Protein AF-A0A2I0IH13-F1 (afdb_monomer_lite)

Secondary structure (DSSP, 8-state):
--PPPPGGGGTTS-HHHHHHHHHHHHHHHHHHTTT--HHHHHHHHHHHHHHH-GGGSS--------------S-TT-HHHHHHHHHHHHHHHHHHHHHS-SSTTSS-HHHHHHHHHHHHHTT--HHHHHHHHHHHHHHHHHHHHHHS-------

Radius of gyration: 18.25 Å; chains: 1; bounding box: 51×41×59 Å

Structure (mmCIF, N/CA/C/O backbone):
data_AF-A0A2I0IH13-F1
#
_entry.id   AF-A0A2I0IH13-F1
#
loop_
_atom_site.group_PDB
_atom_site.id
_atom_site.type_symbol
_atom_site.label_atom_id
_atom_site.label_alt_id
_atom_site.label_comp_id
_atom_site.label_asym_id
_atom_site.label_entity_id
_atom_site.label_seq_id
_atom_site.pdbx_PDB_ins_code
_atom_site.Cartn_x
_atom_site.Cartn_y
_atom_site.Cartn_z
_atom_site.occupancy
_atom_site.B_iso_or_equiv
_atom_site.auth_seq_id
_atom_site.auth_comp_id
_atom_site.auth_asym_id
_atom_site.auth_atom_id
_atom_site.pdbx_PDB_model_num
ATOM 1 N N . MET A 1 1 ? 6.028 11.909 7.711 1.00 29.98 1 MET A N 1
ATOM 2 C CA . MET A 1 1 ? 7.323 12.293 7.106 1.00 29.98 1 MET A CA 1
ATOM 3 C C . MET A 1 1 ? 7.526 11.398 5.896 1.00 29.98 1 MET A C 1
ATOM 5 O O . MET A 1 1 ? 8.048 10.301 6.032 1.00 29.98 1 MET A O 1
ATOM 9 N N . SER A 1 2 ? 7.005 11.813 4.745 1.00 34.59 2 SER A N 1
ATOM 10 C CA . SER A 1 2 ? 7.112 11.049 3.502 1.00 34.59 2 SER A CA 1
ATOM 11 C C . SER A 1 2 ? 8.563 11.121 3.032 1.00 34.59 2 SER A C 1
ATOM 13 O O . SER A 1 2 ? 9.073 12.214 2.781 1.00 34.59 2 SER A O 1
ATOM 15 N N . LYS A 1 3 ? 9.267 9.983 3.013 1.00 38.50 3 LYS A N 1
ATOM 16 C CA . LYS A 1 3 ? 10.619 9.916 2.447 1.00 38.50 3 LYS A CA 1
ATOM 17 C C . LYS A 1 3 ? 10.526 10.286 0.961 1.00 38.50 3 LYS A C 1
ATOM 19 O O . LYS A 1 3 ? 9.700 9.696 0.268 1.00 38.50 3 LYS A O 1
ATOM 24 N N .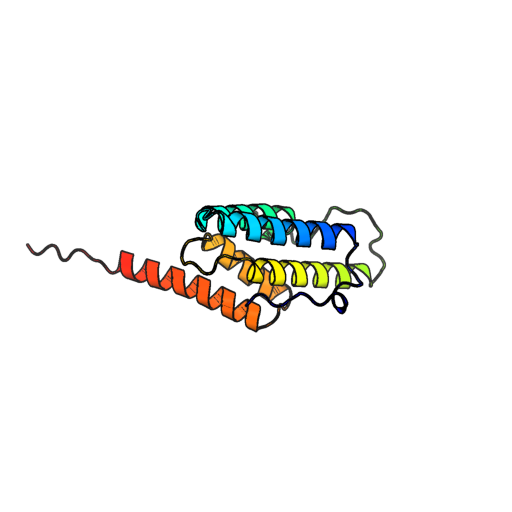 PRO A 1 4 ? 11.332 11.235 0.459 1.00 39.53 4 PRO A N 1
ATOM 25 C CA . PRO A 1 4 ? 11.442 11.431 -0.977 1.00 39.53 4 PRO A CA 1
ATOM 26 C C . PRO A 1 4 ? 12.072 10.171 -1.583 1.00 39.53 4 PRO A C 1
ATOM 28 O O . PRO A 1 4 ? 13.136 9.734 -1.138 1.00 39.53 4 PRO A O 1
ATOM 31 N N . PHE A 1 5 ? 11.395 9.568 -2.562 1.00 49.41 5 PHE A N 1
ATOM 32 C CA . PHE A 1 5 ? 11.944 8.458 -3.335 1.00 49.41 5 PHE A CA 1
ATOM 33 C C . PHE A 1 5 ? 13.165 8.962 -4.111 1.00 49.41 5 PHE A C 1
ATOM 35 O O . PHE A 1 5 ? 13.103 9.955 -4.836 1.00 49.41 5 PHE A O 1
ATOM 42 N N . THR A 1 6 ? 14.308 8.310 -3.905 1.00 43.06 6 THR A N 1
ATOM 43 C CA . THR A 1 6 ? 15.565 8.707 -4.543 1.00 43.06 6 THR A CA 1
ATOM 44 C C . THR A 1 6 ? 15.611 8.034 -5.911 1.00 43.06 6 THR A C 1
ATOM 46 O O . THR A 1 6 ? 15.644 6.809 -5.982 1.00 43.06 6 THR A O 1
ATOM 49 N N . GLY A 1 7 ? 15.629 8.812 -6.998 1.00 42.22 7 GLY A N 1
ATOM 50 C CA . GLY A 1 7 ? 15.538 8.321 -8.386 1.00 42.22 7 GLY A CA 1
ATOM 51 C C . GLY A 1 7 ? 16.629 7.338 -8.850 1.00 42.22 7 GLY A C 1
ATOM 52 O O . GLY A 1 7 ? 16.608 6.904 -9.995 1.00 42.22 7 GLY A O 1
ATOM 53 N N . ALA A 1 8 ? 17.570 6.962 -7.982 1.00 40.94 8 ALA A N 1
ATOM 54 C CA . ALA A 1 8 ? 18.600 5.965 -8.261 1.00 40.94 8 ALA A CA 1
ATOM 55 C C . ALA A 1 8 ? 18.102 4.509 -8.129 1.00 40.94 8 ALA A C 1
ATOM 57 O O . ALA A 1 8 ? 18.674 3.627 -8.763 1.00 40.94 8 ALA A O 1
ATOM 58 N N . GLU A 1 9 ? 17.028 4.243 -7.374 1.00 48.69 9 GLU A N 1
ATOM 59 C CA . GLU A 1 9 ? 16.456 2.887 -7.244 1.00 48.69 9 GLU A CA 1
ATOM 60 C C . GLU A 1 9 ? 15.498 2.515 -8.387 1.00 48.69 9 GLU A C 1
ATOM 62 O O . GLU A 1 9 ? 14.934 1.427 -8.381 1.00 48.69 9 GLU A O 1
ATOM 67 N N . LEU A 1 10 ? 15.331 3.388 -9.385 1.00 56.25 10 LEU A N 1
ATOM 68 C CA . LEU A 1 10 ? 14.300 3.288 -10.423 1.00 56.25 10 LEU A CA 1
ATOM 69 C C . LEU A 1 10 ? 14.833 3.022 -11.839 1.00 56.25 10 LEU A C 1
ATOM 71 O O . LEU A 1 10 ? 14.039 3.010 -12.772 1.00 56.25 10 LEU A O 1
ATOM 75 N N . CYS A 1 11 ? 16.137 2.784 -12.044 1.00 49.78 11 CYS A N 1
ATOM 76 C CA . CYS A 1 11 ? 16.718 2.728 -13.405 1.00 49.78 11 CYS A CA 1
ATOM 77 C C . CYS A 1 11 ? 16.181 1.599 -14.313 1.00 49.78 11 CYS A C 1
ATOM 79 O O . CYS A 1 11 ? 16.487 1.545 -15.499 1.00 49.78 11 CYS A O 1
ATOM 81 N N . TRP A 1 12 ? 15.397 0.694 -13.739 1.00 56.72 12 TRP A N 1
ATOM 82 C CA . TRP A 1 12 ? 14.820 -0.495 -14.348 1.00 56.72 12 TRP A CA 1
ATOM 83 C C . TRP A 1 12 ? 13.291 -0.371 -14.508 1.00 56.72 12 TRP A C 1
ATOM 85 O O . TRP A 1 12 ? 12.631 -1.298 -14.978 1.00 56.72 12 TRP A O 1
ATOM 95 N N . PHE A 1 13 ? 12.724 0.789 -14.161 1.00 58.09 13 PHE A N 1
ATOM 96 C CA . PHE A 1 13 ? 11.375 1.193 -14.537 1.00 58.09 13 PHE A CA 1
ATOM 97 C C . PHE A 1 13 ? 11.398 2.031 -15.815 1.00 58.09 13 PHE A C 1
ATOM 99 O O . PHE A 1 13 ? 12.264 2.879 -15.995 1.00 58.09 13 PHE A O 1
ATOM 106 N N . ASP A 1 14 ? 10.398 1.834 -16.673 1.00 68.56 14 ASP A N 1
ATOM 107 C CA . ASP A 1 14 ? 10.126 2.765 -17.766 1.00 68.56 14 ASP A CA 1
ATOM 108 C C . ASP A 1 14 ? 9.693 4.128 -17.200 1.00 68.56 14 ASP A C 1
ATOM 110 O O . ASP A 1 14 ? 8.877 4.179 -16.268 1.00 68.56 14 ASP A O 1
ATOM 114 N N . ASP A 1 15 ? 10.205 5.219 -17.776 1.00 70.31 15 ASP A N 1
ATOM 115 C CA . ASP A 1 15 ? 9.925 6.593 -17.335 1.00 70.31 15 ASP A CA 1
ATOM 116 C C . ASP A 1 15 ? 8.415 6.879 -17.247 1.00 70.31 15 ASP A C 1
ATOM 118 O O . ASP A 1 15 ? 7.973 7.618 -16.365 1.00 70.31 15 ASP A O 1
ATOM 122 N N . ALA A 1 16 ? 7.588 6.249 -18.095 1.00 70.38 16 ALA A N 1
ATOM 123 C CA . ALA A 1 16 ? 6.139 6.423 -18.050 1.00 70.38 16 ALA A CA 1
ATOM 124 C C . ALA A 1 16 ? 5.496 5.789 -16.804 1.00 70.38 16 ALA A C 1
ATOM 126 O O . ALA A 1 16 ? 4.520 6.326 -16.282 1.00 70.38 16 ALA A O 1
ATOM 127 N N . CYS A 1 17 ? 6.032 4.670 -16.301 1.00 66.88 17 CYS A N 1
ATOM 128 C CA . CYS A 1 17 ? 5.527 4.020 -15.085 1.00 66.88 17 CYS A CA 1
ATOM 129 C C . CYS A 1 17 ? 5.880 4.817 -13.825 1.00 66.88 17 CYS A C 1
ATOM 131 O O . CYS A 1 17 ? 5.064 4.900 -12.908 1.00 66.88 17 CYS A O 1
ATOM 133 N N . ILE A 1 18 ? 7.086 5.392 -13.786 1.00 71.31 18 ILE A N 1
ATOM 134 C CA . ILE A 1 18 ? 7.527 6.265 -12.691 1.00 71.31 18 ILE A CA 1
ATOM 135 C C . ILE A 1 18 ? 6.614 7.489 -12.639 1.00 71.31 18 ILE A C 1
ATOM 137 O O . ILE A 1 18 ? 6.019 7.790 -11.606 1.00 71.31 18 ILE A O 1
ATOM 141 N N . LEU A 1 19 ? 6.427 8.126 -13.796 1.00 77.81 19 LEU A N 1
ATOM 142 C CA . LEU A 1 19 ? 5.617 9.324 -13.932 1.00 77.81 19 LEU A CA 1
ATOM 143 C C . LEU A 1 19 ? 4.148 9.090 -13.533 1.00 77.81 19 LEU A C 1
ATOM 145 O O . LEU A 1 19 ? 3.585 9.913 -12.814 1.00 77.81 19 LEU A O 1
ATOM 149 N N . ASP A 1 20 ? 3.533 7.973 -13.948 1.00 81.19 20 ASP A N 1
ATOM 150 C CA . ASP A 1 20 ? 2.152 7.624 -13.561 1.00 81.19 20 ASP A CA 1
ATOM 151 C C . ASP A 1 20 ? 2.015 7.475 -12.037 1.00 81.19 20 ASP A C 1
ATOM 153 O O . ASP A 1 20 ? 1.070 7.991 -11.432 1.00 81.19 20 ASP A O 1
ATOM 157 N N . MET A 1 21 ? 3.003 6.845 -11.391 1.00 82.19 21 MET A N 1
ATOM 158 C CA . MET A 1 21 ? 3.010 6.691 -9.938 1.00 82.19 21 MET A CA 1
ATOM 159 C C . MET A 1 21 ? 3.199 8.029 -9.217 1.00 82.19 21 MET A C 1
ATOM 161 O O . MET A 1 21 ? 2.446 8.333 -8.292 1.00 82.19 21 MET A O 1
ATOM 165 N N . ASP A 1 22 ? 4.143 8.864 -9.651 1.00 83.19 22 ASP A N 1
ATOM 166 C CA . ASP A 1 22 ? 4.368 10.190 -9.066 1.00 83.19 22 ASP A CA 1
ATOM 167 C C . ASP A 1 22 ? 3.135 11.094 -9.195 1.00 83.19 22 ASP A C 1
ATOM 169 O O . ASP A 1 22 ? 2.760 11.781 -8.239 1.00 83.19 22 ASP A O 1
ATOM 173 N N . TYR A 1 23 ? 2.453 11.073 -10.347 1.00 87.06 23 TYR A N 1
ATOM 174 C CA . TYR A 1 23 ? 1.189 11.792 -10.522 1.00 87.06 23 TYR A CA 1
ATOM 175 C C . TYR A 1 23 ? 0.103 11.269 -9.586 1.00 87.06 23 TYR A C 1
ATOM 177 O O . TYR A 1 23 ? -0.644 12.069 -9.016 1.00 87.06 23 TYR A O 1
ATOM 185 N N . PHE A 1 24 ? 0.019 9.952 -9.395 1.00 86.81 24 PHE A N 1
ATOM 186 C CA . PHE A 1 24 ? -0.930 9.350 -8.467 1.00 86.81 24 PHE A CA 1
ATOM 187 C C . PHE A 1 24 ? -0.677 9.803 -7.020 1.00 86.81 24 PHE A C 1
ATOM 189 O O . PHE A 1 24 ? -1.600 10.268 -6.350 1.00 86.81 24 PHE A O 1
ATOM 196 N N . VAL A 1 25 ? 0.575 9.762 -6.558 1.00 87.06 25 VAL A N 1
ATOM 197 C CA . VAL A 1 25 ? 0.979 10.210 -5.212 1.00 87.06 25 VAL A CA 1
ATOM 198 C C . VAL A 1 25 ? 0.695 11.706 -5.010 1.00 87.06 25 VAL A C 1
ATOM 200 O O . VAL A 1 25 ? 0.156 12.111 -3.974 1.00 87.06 25 VAL A O 1
ATOM 203 N N . GLN A 1 26 ? 1.007 12.541 -6.007 1.00 86.69 26 GLN A N 1
ATOM 204 C CA . GLN A 1 26 ? 0.724 13.979 -5.960 1.00 86.69 26 GLN A CA 1
ATOM 205 C C . GLN A 1 26 ? -0.779 14.269 -5.946 1.00 86.69 26 GLN A C 1
ATOM 207 O O . GLN A 1 26 ? -1.243 15.126 -5.192 1.00 86.69 26 GLN A O 1
ATOM 212 N N . MET A 1 27 ? -1.555 13.538 -6.746 1.00 89.88 27 MET A N 1
ATOM 213 C CA . MET A 1 27 ? -3.010 13.636 -6.753 1.00 89.88 27 MET A CA 1
ATOM 214 C C . MET A 1 27 ? -3.588 13.275 -5.383 1.00 89.88 27 MET A C 1
ATOM 216 O O . MET A 1 27 ? -4.425 14.023 -4.879 1.00 89.88 27 MET A O 1
ATOM 220 N N . LEU A 1 28 ? -3.129 12.188 -4.755 1.00 87.62 28 LEU A N 1
ATOM 221 C CA . LEU A 1 28 ? -3.567 11.808 -3.409 1.00 87.62 28 LEU A CA 1
ATOM 222 C C . LEU A 1 28 ? -3.232 12.883 -2.377 1.00 87.62 28 LEU A C 1
ATOM 224 O O . LEU A 1 28 ? -4.122 13.296 -1.640 1.00 87.62 28 LEU A O 1
ATOM 228 N N . SER A 1 29 ? -2.007 13.414 -2.398 1.00 84.75 29 SER A N 1
ATOM 229 C CA . SER A 1 29 ? -1.597 14.530 -1.530 1.00 84.75 29 SER A CA 1
ATOM 230 C C . SER A 1 29 ? -2.511 15.754 -1.703 1.00 84.75 29 SER A C 1
ATOM 232 O O . SER A 1 29 ? -2.917 16.396 -0.735 1.00 84.75 29 SER A O 1
ATOM 234 N N . GLY A 1 30 ? -2.885 16.072 -2.947 1.00 86.56 30 GLY A N 1
ATOM 235 C CA . GLY A 1 30 ? -3.802 17.170 -3.252 1.00 86.56 30 GLY A CA 1
ATOM 236 C C . GLY A 1 30 ? -5.251 16.908 -2.821 1.00 86.56 30 GLY A C 1
ATOM 237 O O . GLY A 1 30 ? -5.974 17.848 -2.488 1.00 86.56 30 GLY A O 1
ATOM 238 N N . ILE A 1 31 ? -5.688 15.648 -2.832 1.00 87.31 31 ILE A N 1
ATOM 239 C CA . ILE A 1 31 ? -7.007 15.204 -2.361 1.00 87.31 31 ILE A CA 1
ATOM 240 C C . ILE A 1 31 ? -7.065 15.246 -0.827 1.00 87.31 31 ILE A C 1
ATOM 242 O O . ILE A 1 31 ? -8.038 15.749 -0.265 1.00 87.31 31 ILE A O 1
ATOM 246 N N . GLU A 1 32 ? -6.008 14.799 -0.155 1.00 83.25 32 GLU A N 1
ATOM 247 C CA . GLU A 1 32 ? -5.860 14.857 1.301 1.00 83.25 32 GLU A CA 1
ATOM 248 C C . GLU A 1 32 ? -5.851 16.309 1.801 1.00 83.25 32 GLU A C 1
ATOM 250 O O . GLU A 1 32 ? -6.600 16.656 2.713 1.00 83.25 32 GLU A O 1
ATOM 255 N N . ALA A 1 33 ? -5.124 17.205 1.121 1.00 85.12 33 ALA A N 1
ATOM 256 C CA . ALA A 1 33 ? -5.098 18.637 1.439 1.00 85.12 33 ALA A CA 1
ATOM 257 C C . ALA A 1 33 ? -6.475 19.324 1.327 1.00 85.12 33 ALA A C 1
ATOM 259 O O . ALA A 1 33 ? -6.699 20.377 1.924 1.00 85.12 33 ALA A O 1
ATOM 260 N N . LYS A 1 34 ? -7.413 18.736 0.573 1.00 86.81 34 LYS A N 1
ATOM 261 C CA . LYS A 1 34 ? -8.803 19.209 0.459 1.00 86.81 34 LYS A CA 1
ATOM 262 C C . LYS A 1 34 ? -9.720 18.663 1.560 1.00 86.81 34 LYS A C 1
ATOM 264 O O . LYS A 1 34 ? -10.904 18.992 1.561 1.00 86.81 34 LYS A O 1
ATOM 269 N N . GLY A 1 35 ? -9.203 17.847 2.479 1.00 81.62 35 GLY A N 1
ATOM 270 C CA . GLY A 1 35 ? -9.970 17.250 3.573 1.00 81.62 35 GLY A CA 1
ATOM 271 C C . GLY A 1 35 ? -10.892 16.118 3.120 1.00 81.62 35 GLY A C 1
ATOM 272 O O . GLY A 1 35 ? -11.958 15.915 3.702 1.00 81.62 35 GLY A O 1
ATOM 273 N N . VAL A 1 36 ? -10.532 15.404 2.050 1.00 87.44 36 VAL A N 1
ATOM 274 C CA . VAL A 1 36 ? -11.297 14.231 1.615 1.00 87.44 36 VAL A CA 1
ATOM 275 C C . VAL A 1 36 ? -11.168 13.115 2.647 1.00 87.44 36 VAL A C 1
ATOM 277 O O . VAL A 1 36 ? -10.100 12.892 3.206 1.00 87.44 36 VAL A O 1
ATOM 280 N N . ARG A 1 37 ? -12.280 12.410 2.894 1.00 85.50 37 ARG A N 1
ATOM 281 C CA . ARG A 1 37 ? -12.332 11.331 3.885 1.00 85.50 37 ARG A CA 1
ATOM 282 C C . ARG A 1 37 ? -11.280 10.257 3.584 1.00 85.50 37 ARG A C 1
ATOM 284 O O . ARG A 1 37 ? -11.205 9.801 2.436 1.00 85.50 37 ARG A O 1
ATOM 291 N N . PRO A 1 38 ? -10.558 9.780 4.601 1.00 83.69 38 PRO A N 1
ATOM 292 C CA . PRO A 1 38 ? -9.489 8.806 4.423 1.00 83.69 38 PRO A CA 1
ATOM 293 C C . PRO A 1 38 ? -9.987 7.452 3.921 1.00 83.69 38 PRO A C 1
ATOM 295 O O . PRO A 1 38 ? -9.290 6.795 3.157 1.00 83.69 38 PRO A O 1
ATOM 298 N N . ASP A 1 39 ? -11.232 7.079 4.224 1.00 84.06 39 ASP A N 1
ATOM 299 C CA . ASP A 1 39 ? -11.863 5.859 3.702 1.00 84.06 39 ASP A CA 1
ATOM 300 C C . ASP A 1 39 ? -11.976 5.876 2.169 1.00 84.06 39 ASP A C 1
ATOM 302 O O . ASP A 1 39 ? -11.833 4.856 1.488 1.00 84.06 39 ASP A O 1
ATOM 306 N N . LEU A 1 40 ? -12.228 7.062 1.599 1.00 86.62 40 LEU A N 1
ATOM 307 C CA . LEU A 1 40 ? -12.293 7.237 0.152 1.00 86.62 40 LEU A CA 1
ATOM 308 C C . LEU A 1 40 ? -10.889 7.200 -0.455 1.00 86.62 40 LEU A C 1
ATOM 310 O O . LEU A 1 40 ? -10.702 6.576 -1.495 1.00 86.62 40 LEU A O 1
ATOM 314 N N . ILE A 1 41 ? -9.908 7.812 0.213 1.00 88.06 41 ILE A N 1
ATOM 315 C CA . ILE 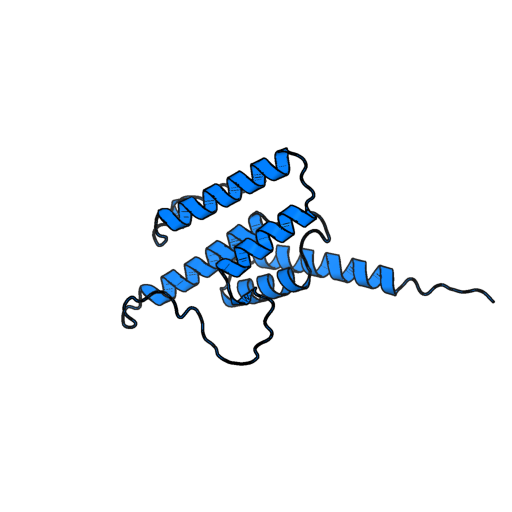A 1 41 ? -8.490 7.752 -0.172 1.00 88.06 41 ILE A CA 1
ATOM 316 C C . ILE A 1 41 ? -8.014 6.293 -0.194 1.00 88.06 41 ILE A C 1
ATOM 318 O O . ILE A 1 41 ? -7.489 5.835 -1.207 1.00 88.06 41 ILE A O 1
ATOM 322 N N . GLY A 1 42 ? -8.285 5.528 0.865 1.00 86.44 42 GLY A N 1
ATOM 323 C CA . GLY A 1 42 ? -7.959 4.106 0.942 1.00 86.44 42 GLY A CA 1
ATOM 324 C C . GLY A 1 42 ? -8.657 3.274 -0.135 1.00 86.44 42 GLY A C 1
ATOM 325 O O . GLY A 1 42 ? -8.031 2.404 -0.739 1.00 86.44 42 GLY A O 1
ATOM 326 N N . SER A 1 43 ? -9.916 3.587 -0.456 1.00 86.56 43 SER A N 1
ATOM 327 C CA . SER A 1 43 ? -10.646 2.940 -1.557 1.00 86.56 43 SER A CA 1
ATOM 328 C C . SER A 1 43 ? -10.033 3.239 -2.930 1.00 86.56 43 SER A C 1
ATOM 330 O O . SER A 1 43 ? -9.910 2.335 -3.757 1.00 86.56 43 SER A O 1
ATOM 332 N N . ILE A 1 44 ? -9.615 4.485 -3.176 1.00 88.94 44 ILE A N 1
ATOM 333 C CA . ILE A 1 44 ? -8.933 4.892 -4.414 1.00 88.94 44 ILE A CA 1
ATOM 334 C C . ILE A 1 44 ? -7.597 4.155 -4.547 1.00 88.94 44 ILE A C 1
ATOM 336 O O . ILE A 1 44 ? -7.310 3.601 -5.608 1.00 88.94 44 ILE A O 1
ATOM 340 N N . ILE A 1 45 ? -6.814 4.089 -3.465 1.00 88.56 45 ILE A N 1
ATOM 341 C CA . ILE A 1 45 ? -5.545 3.352 -3.424 1.00 88.56 45 ILE A CA 1
ATOM 342 C C . ILE A 1 45 ? -5.779 1.865 -3.693 1.00 88.56 45 ILE A C 1
ATOM 344 O O . ILE A 1 45 ? -5.092 1.291 -4.531 1.00 88.56 45 ILE A O 1
ATOM 348 N N . ALA A 1 46 ? -6.771 1.243 -3.052 1.00 86.44 46 ALA A N 1
ATOM 349 C CA . ALA A 1 46 ? -7.078 -0.171 -3.255 1.00 86.44 46 ALA A CA 1
ATOM 350 C C . ALA A 1 46 ? -7.517 -0.478 -4.697 1.00 86.44 46 ALA A C 1
ATOM 352 O O . ALA A 1 46 ? -7.118 -1.493 -5.278 1.00 86.44 46 ALA A O 1
ATOM 353 N N . HIS A 1 47 ? -8.309 0.414 -5.297 1.00 86.25 47 HIS A N 1
ATOM 354 C CA . HIS A 1 47 ? -8.732 0.289 -6.687 1.00 86.25 47 HIS A CA 1
ATOM 355 C C . HIS A 1 47 ? -7.551 0.430 -7.654 1.00 86.25 47 HIS A C 1
ATOM 357 O O . HIS A 1 47 ? -7.381 -0.398 -8.549 1.00 86.25 47 HIS A O 1
ATOM 363 N N . TYR A 1 48 ? -6.696 1.434 -7.438 1.00 86.12 48 TYR A N 1
ATOM 364 C CA . TYR A 1 48 ? -5.478 1.628 -8.218 1.00 86.12 48 TYR A CA 1
ATOM 365 C C . TYR A 1 48 ? -4.534 0.427 -8.081 1.00 86.12 48 TYR A C 1
ATOM 367 O O . TYR A 1 48 ? -4.084 -0.127 -9.080 1.00 86.12 48 TYR A O 1
ATOM 375 N N . ALA A 1 49 ? -4.321 -0.057 -6.858 1.00 85.25 49 ALA A N 1
ATOM 376 C CA . ALA A 1 49 ? -3.494 -1.221 -6.575 1.00 85.25 49 ALA A CA 1
ATOM 377 C C . ALA A 1 49 ? -3.989 -2.485 -7.290 1.00 85.25 49 ALA A C 1
ATOM 379 O O . ALA A 1 49 ? -3.177 -3.232 -7.821 1.00 85.25 49 ALA A O 1
ATOM 380 N N . SER A 1 50 ? -5.305 -2.696 -7.381 1.00 81.38 50 SER A N 1
ATOM 381 C CA . SER A 1 50 ? -5.890 -3.857 -8.073 1.00 81.38 50 SER A CA 1
ATOM 382 C C . SER A 1 50 ? -5.633 -3.855 -9.587 1.00 81.38 50 SER A C 1
ATOM 384 O O . SER A 1 50 ? -5.595 -4.916 -10.204 1.00 81.38 50 SER A O 1
ATOM 386 N N . LYS A 1 51 ? -5.440 -2.675 -10.197 1.00 80.31 51 LYS A N 1
ATOM 387 C CA . LYS A 1 51 ? -5.089 -2.541 -11.622 1.00 80.31 51 LYS A CA 1
ATOM 388 C C . LYS A 1 51 ? -3.653 -2.997 -11.906 1.00 80.31 51 LYS A C 1
ATOM 390 O O . LYS A 1 51 ? -3.374 -3.497 -12.991 1.00 80.31 51 LYS A O 1
ATOM 395 N N . TRP A 1 52 ? -2.762 -2.816 -10.936 1.00 75.81 52 TRP A N 1
ATOM 396 C CA . TRP A 1 52 ? -1.332 -3.117 -11.048 1.00 75.81 52 TRP A CA 1
ATOM 397 C C . TRP A 1 52 ? -0.955 -4.480 -10.461 1.00 75.81 52 TRP A C 1
ATOM 399 O O . TRP A 1 52 ? -0.028 -5.130 -10.937 1.00 75.81 52 TRP A O 1
ATOM 409 N N . LEU A 1 53 ? -1.689 -4.921 -9.442 1.00 77.81 53 LEU A N 1
ATOM 410 C CA . LEU A 1 53 ? -1.511 -6.177 -8.732 1.00 77.81 53 LEU A CA 1
ATOM 411 C C . LEU A 1 53 ? -2.846 -6.936 -8.753 1.00 77.81 53 LEU A C 1
ATOM 413 O O . LEU A 1 53 ? -3.665 -6.755 -7.848 1.00 77.81 53 LEU A O 1
ATOM 417 N N . PRO A 1 54 ? -3.089 -7.792 -9.762 1.00 71.62 54 PRO A N 1
ATOM 418 C CA . PRO A 1 54 ? -4.320 -8.581 -9.828 1.00 71.62 54 PRO A CA 1
ATOM 419 C C . PRO A 1 54 ? -4.489 -9.515 -8.617 1.00 71.62 54 PRO A C 1
ATOM 421 O O . PRO A 1 54 ? -5.623 -9.794 -8.230 1.00 71.62 54 PRO A O 1
ATOM 424 N N . ASP A 1 55 ? -3.388 -9.880 -7.947 1.00 70.38 55 ASP A N 1
ATOM 425 C CA . ASP A 1 55 ? -3.353 -10.603 -6.661 1.00 70.38 55 ASP A CA 1
ATOM 426 C C . ASP A 1 55 ? -4.105 -9.869 -5.525 1.00 70.38 55 ASP A C 1
ATOM 428 O O . ASP A 1 55 ? -4.472 -10.465 -4.511 1.00 70.38 55 ASP A O 1
ATOM 432 N N . LEU A 1 56 ? -4.340 -8.559 -5.681 1.00 67.50 56 LEU A N 1
ATOM 433 C CA . LEU A 1 56 ? -5.108 -7.717 -4.760 1.00 67.50 56 LEU A CA 1
ATOM 434 C C . LEU A 1 56 ? -6.565 -7.515 -5.203 1.00 67.50 56 LEU A C 1
ATOM 436 O O . LEU A 1 56 ? -7.340 -6.873 -4.484 1.00 67.50 56 LEU A O 1
ATOM 440 N N . SER A 1 57 ? -6.992 -8.089 -6.331 1.00 64.94 57 SER A N 1
ATOM 441 C CA . SER A 1 57 ? -8.407 -8.155 -6.715 1.00 64.94 57 SER A CA 1
ATOM 442 C C . SER A 1 57 ? -9.088 -9.302 -5.955 1.00 64.94 57 SER A C 1
ATOM 444 O O . SER A 1 57 ? -8.476 -10.331 -5.698 1.00 64.94 57 SER A O 1
ATOM 446 N N . GLY A 1 58 ? -10.294 -9.076 -5.428 1.00 55.41 58 GLY A N 1
ATOM 447 C CA . GLY A 1 58 ? -10.976 -9.968 -4.466 1.00 55.41 58 GLY A CA 1
ATOM 448 C C . GLY A 1 58 ? -11.457 -11.307 -5.019 1.00 55.41 58 GLY A C 1
ATOM 449 O O . GLY A 1 58 ? -12.376 -11.877 -4.443 1.00 55.41 58 GLY A O 1
ATOM 450 N N . ASP A 1 59 ? -10.904 -11.768 -6.135 1.00 54.25 59 ASP A N 1
ATOM 451 C CA . ASP A 1 59 ? -11.322 -13.005 -6.773 1.00 54.25 59 ASP A CA 1
ATOM 452 C C . ASP A 1 59 ? -10.551 -14.179 -6.152 1.00 54.25 59 ASP A C 1
ATOM 454 O O . ASP A 1 59 ? -9.391 -14.427 -6.477 1.00 54.25 59 ASP A O 1
ATOM 458 N N . ASP A 1 60 ? -11.194 -14.891 -5.223 1.00 49.47 60 ASP A N 1
ATOM 459 C CA . ASP A 1 60 ? -10.730 -16.152 -4.614 1.00 49.47 60 ASP A CA 1
ATOM 460 C C . ASP A 1 60 ? -10.753 -17.322 -5.627 1.00 49.47 60 ASP A C 1
ATOM 462 O O . ASP A 1 60 ? -11.144 -18.455 -5.327 1.00 49.47 60 ASP A O 1
ATOM 466 N N . SER A 1 61 ? -10.319 -17.072 -6.862 1.00 42.56 61 SER A N 1
ATOM 467 C CA . SER A 1 61 ? -10.078 -18.115 -7.849 1.00 42.56 61 SER A CA 1
ATOM 468 C C . SER A 1 61 ? -8.829 -18.891 -7.438 1.00 42.56 61 SER A C 1
ATOM 470 O O . SER A 1 61 ? -7.698 -18.582 -7.805 1.00 42.56 61 SER A O 1
ATOM 472 N N . VAL A 1 62 ? -9.060 -19.933 -6.640 1.00 49.31 62 VAL A N 1
ATOM 473 C CA . VAL A 1 62 ? -8.140 -21.024 -6.306 1.00 49.31 62 VAL A CA 1
ATOM 474 C C . VAL A 1 62 ? -7.736 -21.819 -7.554 1.00 49.31 62 VAL A C 1
ATOM 476 O O . VAL A 1 62 ? -8.042 -22.997 -7.680 1.00 49.31 62 VAL A O 1
ATOM 479 N N . ALA A 1 63 ? -7.049 -21.195 -8.505 1.00 41.25 63 ALA A N 1
ATOM 480 C CA . ALA A 1 63 ? -6.310 -21.886 -9.550 1.00 41.25 63 ALA A CA 1
ATOM 481 C C . ALA A 1 63 ? -5.390 -20.917 -10.291 1.00 41.25 63 ALA A C 1
ATOM 483 O O . ALA A 1 63 ? -5.803 -19.852 -10.732 1.00 41.25 63 ALA A O 1
ATOM 484 N N . SER A 1 64 ? -4.182 -21.414 -10.547 1.00 37.19 64 SER A N 1
ATOM 485 C CA . SER A 1 64 ? -3.177 -20.878 -11.459 1.00 37.19 64 SER A CA 1
ATOM 486 C C . SER A 1 64 ? -2.255 -19.817 -10.861 1.00 37.19 64 SER A C 1
ATOM 488 O O . SER A 1 64 ? -2.621 -18.665 -10.651 1.00 37.19 64 SER A O 1
ATOM 490 N N . GLY A 1 65 ? -0.994 -20.215 -10.665 1.00 45.25 65 GLY A N 1
ATOM 491 C CA . GLY A 1 65 ? 0.153 -19.314 -10.586 1.00 45.25 65 GLY A CA 1
ATOM 492 C C . GLY A 1 65 ? 0.364 -18.594 -11.916 1.00 45.25 65 GLY A C 1
ATOM 493 O O . GLY A 1 65 ? 1.383 -18.765 -12.575 1.00 45.25 65 GLY A O 1
ATOM 494 N N . GLN A 1 66 ? -0.621 -17.800 -12.319 1.00 43.22 66 GLN A N 1
ATOM 495 C CA . GLN A 1 66 ? -0.599 -16.990 -13.518 1.00 43.22 66 GLN A CA 1
ATOM 496 C C . GLN A 1 66 ? -0.265 -15.566 -13.098 1.00 43.22 66 GLN A C 1
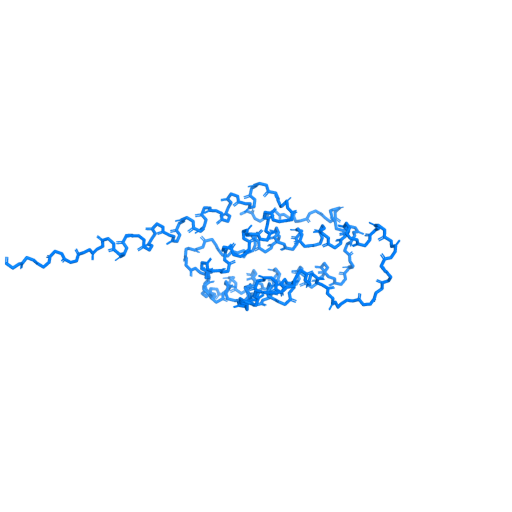ATOM 498 O O . GLN A 1 66 ? -1.060 -14.636 -13.205 1.00 43.22 66 GLN A O 1
ATOM 503 N N . GLY A 1 67 ? 0.959 -15.421 -12.588 1.00 46.38 67 GLY A N 1
ATOM 504 C CA . GLY A 1 67 ? 1.612 -14.129 -12.579 1.00 46.38 67 GLY A CA 1
ATOM 505 C C . GLY A 1 67 ? 1.628 -13.603 -14.011 1.00 46.38 67 GLY A C 1
ATOM 506 O O . GLY A 1 67 ? 2.186 -14.229 -14.904 1.00 46.38 67 GLY A O 1
ATOM 507 N N . LEU A 1 68 ? 0.982 -12.458 -14.214 1.00 51.22 68 LEU A N 1
ATOM 508 C CA . LEU A 1 68 ? 1.395 -11.464 -15.201 1.00 51.22 68 LEU A CA 1
ATOM 509 C C . LEU A 1 68 ? 1.492 -11.959 -16.659 1.00 51.22 68 LEU A C 1
ATOM 511 O O . LEU A 1 68 ? 2.382 -11.555 -17.400 1.00 51.22 68 LEU A O 1
ATOM 515 N N . ALA A 1 69 ? 0.547 -12.767 -17.137 1.00 49.12 69 ALA A N 1
ATOM 516 C CA . ALA A 1 69 ? 0.367 -12.919 -18.579 1.00 49.12 69 ALA A CA 1
ATOM 517 C C . ALA A 1 69 ? -0.354 -11.679 -19.130 1.00 49.12 69 ALA A C 1
ATOM 519 O O . ALA A 1 69 ? -1.574 -11.725 -19.292 1.00 49.12 69 ALA A O 1
ATOM 520 N N . ARG A 1 70 ? 0.382 -10.576 -19.372 1.00 44.44 70 ARG A N 1
ATOM 521 C CA . ARG A 1 70 ? 0.051 -9.522 -20.363 1.00 44.44 70 ARG A CA 1
ATOM 522 C C . ARG A 1 70 ? 1.080 -8.385 -20.463 1.00 44.44 70 ARG A C 1
ATOM 524 O O . ARG A 1 70 ? 0.766 -7.216 -20.281 1.00 44.44 70 ARG A O 1
ATOM 531 N N . SER A 1 71 ? 2.278 -8.730 -20.906 1.00 38.88 71 SER A N 1
ATOM 532 C CA . SER A 1 71 ? 2.976 -7.951 -21.931 1.00 38.88 71 SER A CA 1
ATOM 533 C C . SER A 1 71 ? 3.824 -8.934 -22.721 1.00 38.88 71 SER A C 1
ATOM 535 O O . SER A 1 71 ? 4.689 -9.606 -22.172 1.00 38.88 71 SER A O 1
ATOM 537 N N . SER A 1 72 ? 3.480 -9.099 -23.989 1.00 49.16 72 SER A N 1
ATOM 538 C CA . SER A 1 72 ? 4.341 -9.703 -24.996 1.00 49.16 72 SER A CA 1
ATOM 539 C C . SER A 1 72 ? 5.687 -8.987 -24.991 1.00 49.16 72 SER A C 1
ATOM 541 O O . SER A 1 72 ? 5.681 -7.814 -25.330 1.00 49.16 72 SER A O 1
ATOM 543 N N . ASP A 1 73 ? 6.746 -9.672 -24.553 1.00 42.88 73 ASP A N 1
ATOM 544 C CA . ASP A 1 73 ? 8.145 -9.586 -25.002 1.00 42.88 73 ASP A CA 1
ATOM 545 C C . ASP A 1 73 ? 8.922 -10.754 -24.337 1.00 42.88 73 ASP A C 1
ATOM 547 O O . ASP A 1 73 ? 8.577 -11.198 -23.242 1.00 42.88 73 ASP A O 1
ATOM 551 N N . ASP A 1 74 ? 9.882 -11.323 -25.063 1.00 41.25 74 ASP A N 1
ATOM 552 C CA . ASP A 1 74 ? 10.512 -12.652 -24.952 1.00 41.25 74 ASP A CA 1
ATOM 553 C C . ASP A 1 74 ? 10.718 -13.326 -23.561 1.00 41.25 74 ASP A C 1
ATOM 555 O O . ASP A 1 74 ? 11.242 -12.716 -22.627 1.00 41.25 74 ASP A O 1
ATOM 559 N N . PRO A 1 75 ? 10.437 -14.647 -23.433 1.00 48.59 75 PRO A N 1
ATOM 560 C CA . PRO A 1 75 ? 10.627 -15.424 -22.198 1.00 48.59 75 PRO A CA 1
ATOM 561 C C . PRO A 1 75 ? 12.074 -15.888 -21.904 1.00 48.59 75 PRO A C 1
ATOM 563 O O . PRO A 1 75 ? 12.279 -16.574 -20.905 1.00 48.59 75 PRO A O 1
ATOM 566 N N . ASP A 1 76 ? 13.074 -15.529 -22.717 1.00 42.03 76 ASP A N 1
ATOM 567 C CA . ASP A 1 76 ? 14.443 -16.084 -22.629 1.00 42.03 76 ASP A CA 1
ATOM 568 C C . ASP A 1 76 ? 15.516 -15.132 -22.045 1.00 42.03 76 ASP A C 1
ATOM 570 O O . ASP A 1 76 ? 16.698 -15.481 -22.030 1.00 42.03 76 ASP A O 1
ATOM 574 N N . SER A 1 77 ? 15.151 -13.953 -21.512 1.00 47.09 77 SER A N 1
ATOM 575 C CA . SER A 1 77 ? 16.121 -13.058 -20.848 1.00 47.09 77 SER A CA 1
ATOM 576 C C . SER A 1 77 ? 15.973 -13.039 -19.313 1.00 47.09 77 SER A C 1
ATOM 578 O O . SER A 1 77 ? 14.920 -12.640 -18.802 1.00 47.09 77 SER A O 1
ATOM 580 N N . PRO A 1 78 ? 17.025 -13.380 -18.536 1.00 51.47 78 PRO A N 1
ATOM 581 C CA . PRO A 1 78 ? 17.032 -13.272 -17.070 1.00 51.47 78 PRO A CA 1
ATOM 582 C C . PRO A 1 78 ? 16.913 -11.825 -16.549 1.00 51.47 78 PRO A C 1
ATOM 584 O O . PRO A 1 78 ? 16.703 -11.614 -15.352 1.00 51.47 78 PRO A O 1
ATOM 587 N N . GLU A 1 79 ? 16.989 -10.826 -17.433 1.00 53.59 79 GLU A N 1
ATOM 588 C CA . GLU A 1 79 ? 16.735 -9.417 -17.110 1.00 53.59 79 GLU A CA 1
ATOM 589 C C . GLU A 1 79 ? 15.240 -9.139 -16.854 1.00 53.59 79 GLU A C 1
ATOM 591 O O . GLU A 1 79 ? 14.903 -8.230 -16.097 1.00 53.59 79 GLU A O 1
ATOM 596 N N . SER A 1 80 ? 14.329 -9.962 -17.391 1.00 64.62 80 SER A N 1
ATOM 597 C CA . SER A 1 80 ? 12.882 -9.708 -17.336 1.00 64.62 80 SER A CA 1
ATOM 598 C C . SER A 1 80 ? 12.233 -10.108 -16.001 1.00 64.62 80 SER A C 1
ATOM 600 O O . SER A 1 80 ? 11.435 -9.353 -15.448 1.00 64.62 80 SER A O 1
ATOM 602 N N . LEU A 1 81 ? 12.598 -11.256 -15.417 1.00 66.75 81 LEU A N 1
ATOM 603 C CA . LEU A 1 81 ? 11.971 -11.737 -14.172 1.00 66.75 81 LEU A CA 1
ATOM 604 C C . LEU A 1 81 ? 12.391 -10.915 -12.949 1.00 66.75 81 LEU A C 1
ATOM 606 O O . LEU A 1 81 ? 11.555 -10.564 -12.116 1.00 66.75 81 LEU A O 1
ATOM 610 N N . THR A 1 82 ? 13.678 -10.572 -12.864 1.00 71.00 82 THR A N 1
ATOM 611 C CA . THR A 1 82 ? 14.217 -9.755 -11.770 1.00 71.00 82 THR A CA 1
ATOM 612 C C . THR A 1 82 ? 13.641 -8.340 -11.819 1.00 71.00 82 THR A C 1
ATOM 614 O O . THR A 1 82 ? 13.202 -7.829 -10.793 1.00 71.00 82 THR A O 1
ATOM 617 N N . ALA A 1 83 ? 13.557 -7.725 -13.005 1.00 72.69 83 ALA A N 1
ATOM 618 C CA . ALA A 1 83 ? 12.957 -6.401 -13.160 1.00 72.69 83 ALA A CA 1
ATOM 619 C C . ALA A 1 83 ? 11.458 -6.399 -12.811 1.00 72.69 83 ALA A C 1
ATOM 621 O O . ALA A 1 83 ? 10.982 -5.501 -12.119 1.00 72.69 83 ALA A O 1
ATOM 622 N N . GLN A 1 84 ? 10.709 -7.431 -13.215 1.00 73.06 84 GLN A N 1
ATOM 623 C CA . GLN A 1 84 ? 9.296 -7.578 -12.848 1.00 73.06 84 GLN A CA 1
ATOM 624 C C . GLN A 1 84 ? 9.096 -7.753 -11.338 1.00 73.06 84 GLN A C 1
ATOM 626 O O . GLN A 1 84 ? 8.220 -7.113 -10.750 1.00 73.06 84 GLN A O 1
ATOM 631 N N . TRP A 1 85 ? 9.913 -8.593 -10.700 1.00 80.38 85 TRP A N 1
ATOM 632 C CA . TRP A 1 85 ? 9.893 -8.802 -9.252 1.00 80.38 85 TRP A CA 1
ATOM 633 C C . TRP A 1 85 ? 10.147 -7.509 -8.494 1.00 80.38 85 TRP A C 1
ATOM 635 O O . TRP A 1 85 ? 9.355 -7.105 -7.641 1.00 80.38 85 TRP A O 1
ATOM 645 N N . MET A 1 86 ? 11.248 -6.847 -8.839 1.00 79.62 86 MET A N 1
ATOM 646 C CA . MET A 1 86 ? 11.643 -5.618 -8.186 1.00 79.62 86 MET A CA 1
ATOM 647 C C . MET A 1 86 ? 10.520 -4.579 -8.399 1.00 79.62 86 MET A C 1
ATOM 649 O O . MET A 1 86 ? 10.179 -3.842 -7.475 1.00 79.62 86 MET A O 1
ATOM 653 N N . LYS A 1 87 ? 9.837 -4.582 -9.560 1.00 78.81 87 LYS A N 1
ATOM 654 C CA . LYS A 1 87 ? 8.802 -3.588 -9.906 1.00 78.81 87 LYS A CA 1
ATOM 655 C C . LYS A 1 87 ? 7.594 -3.760 -9.012 1.00 78.81 87 LYS A C 1
ATOM 657 O O . LYS A 1 87 ? 7.041 -2.790 -8.496 1.00 78.81 87 LYS A O 1
ATOM 662 N N . LYS A 1 88 ? 7.232 -5.022 -8.796 1.00 81.44 88 LYS A N 1
ATOM 663 C CA . LYS A 1 88 ? 6.205 -5.431 -7.850 1.00 81.44 88 LYS A CA 1
ATOM 664 C C . LYS A 1 88 ? 6.565 -4.995 -6.429 1.00 81.44 88 LYS A C 1
ATOM 666 O O . LYS A 1 88 ? 5.720 -4.408 -5.760 1.00 81.44 88 LYS A O 1
ATOM 671 N N . ARG A 1 89 ? 7.811 -5.223 -5.998 1.00 84.44 89 ARG A N 1
ATOM 672 C CA . ARG A 1 89 ? 8.312 -4.806 -4.680 1.00 84.44 89 ARG A CA 1
ATOM 673 C C . ARG A 1 89 ? 8.200 -3.300 -4.473 1.00 84.44 89 ARG A C 1
ATOM 675 O O . ARG A 1 89 ? 7.561 -2.875 -3.519 1.00 84.44 89 ARG A O 1
ATOM 682 N N . PHE A 1 90 ? 8.748 -2.509 -5.388 1.00 83.06 90 PHE A N 1
ATOM 683 C CA . PHE A 1 90 ? 8.681 -1.051 -5.318 1.00 83.06 90 PHE A CA 1
ATOM 684 C C . PHE A 1 90 ? 7.232 -0.562 -5.267 1.00 83.06 90 PHE A C 1
ATOM 686 O O . PHE A 1 90 ? 6.884 0.245 -4.415 1.00 83.06 90 PHE A O 1
ATOM 693 N N . PHE A 1 91 ? 6.354 -1.100 -6.119 1.00 84.19 91 PHE A N 1
ATOM 694 C CA . PHE A 1 91 ? 4.950 -0.700 -6.127 1.00 84.19 91 PHE A CA 1
ATOM 695 C C . PHE A 1 91 ? 4.255 -0.998 -4.791 1.00 84.19 91 PHE A C 1
ATOM 697 O O . PHE A 1 91 ? 3.510 -0.161 -4.287 1.00 84.19 91 PHE A O 1
ATOM 704 N N . VAL A 1 92 ? 4.530 -2.157 -4.184 1.00 87.38 92 VAL A N 1
ATOM 705 C CA . VAL A 1 92 ? 4.035 -2.499 -2.843 1.00 87.38 92 VAL A CA 1
ATOM 706 C C . VAL A 1 92 ? 4.562 -1.518 -1.794 1.00 87.38 92 VAL A C 1
ATOM 708 O O . VAL A 1 92 ? 3.773 -0.996 -1.010 1.00 87.38 92 VAL A O 1
ATOM 711 N N . GLU A 1 93 ? 5.860 -1.220 -1.799 1.00 86.81 93 GLU A N 1
ATOM 712 C CA . GLU A 1 93 ? 6.473 -0.285 -0.849 1.00 86.81 93 GLU A CA 1
ATOM 713 C C . GLU A 1 93 ? 5.898 1.134 -0.993 1.00 86.81 93 GLU A C 1
ATOM 715 O O . GLU A 1 93 ? 5.541 1.767 0.004 1.00 86.81 93 GLU A O 1
ATOM 720 N N . THR A 1 94 ? 5.718 1.620 -2.226 1.00 86.19 94 THR A N 1
ATOM 721 C CA . THR A 1 94 ? 5.090 2.921 -2.478 1.00 86.19 94 THR A CA 1
ATOM 722 C C . THR A 1 94 ? 3.629 2.933 -2.042 1.00 86.19 94 THR A C 1
ATOM 724 O O . THR A 1 94 ? 3.215 3.898 -1.405 1.00 86.19 94 THR A O 1
ATOM 727 N N . LEU A 1 95 ? 2.854 1.878 -2.340 1.00 87.19 95 LEU A N 1
ATOM 728 C CA . LEU A 1 95 ? 1.467 1.756 -1.884 1.00 87.19 95 LEU A CA 1
ATOM 729 C C . LEU A 1 95 ? 1.389 1.894 -0.367 1.00 87.19 95 LEU A C 1
ATOM 731 O O . LEU A 1 95 ? 0.593 2.691 0.114 1.00 87.19 95 LEU A O 1
ATOM 735 N N . VAL A 1 96 ? 2.232 1.177 0.381 1.00 86.50 96 VAL A N 1
ATOM 736 C CA . VAL A 1 96 ? 2.259 1.269 1.848 1.00 86.50 96 VAL A CA 1
ATOM 737 C C . VAL A 1 96 ? 2.583 2.683 2.316 1.0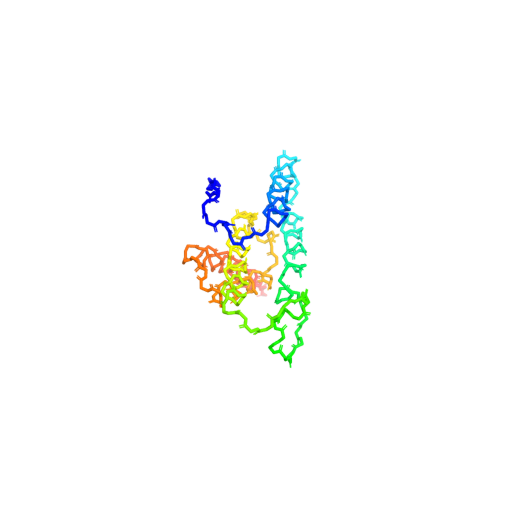0 86.50 96 VAL A C 1
ATOM 739 O O . VAL A 1 96 ? 1.896 3.195 3.197 1.00 86.50 96 VAL A O 1
ATOM 742 N N . GLY A 1 97 ? 3.537 3.352 1.665 1.00 85.19 97 GLY A N 1
ATOM 743 C CA . GLY A 1 97 ? 3.914 4.729 1.986 1.00 85.19 97 GLY A CA 1
ATOM 744 C C . GLY A 1 97 ? 2.819 5.779 1.752 1.00 85.19 97 GLY A C 1
ATOM 745 O O . GLY A 1 97 ? 2.858 6.834 2.384 1.00 85.19 97 GLY A O 1
ATOM 746 N N . ILE A 1 98 ? 1.844 5.510 0.877 1.00 86.62 98 ILE A N 1
ATOM 747 C CA . ILE A 1 98 ? 0.702 6.407 0.618 1.00 86.62 98 ILE A CA 1
ATOM 748 C C . ILE A 1 98 ? -0.588 5.984 1.322 1.00 86.62 98 ILE A C 1
ATOM 750 O O . ILE A 1 98 ? -1.585 6.702 1.231 1.00 86.62 98 ILE A O 1
ATOM 754 N N . LEU A 1 99 ? -0.619 4.827 1.995 1.00 85.31 99 LEU A N 1
ATOM 755 C CA . LEU A 1 99 ? -1.823 4.399 2.699 1.00 85.31 99 LEU A CA 1
ATOM 756 C C . LEU A 1 99 ? -2.137 5.372 3.845 1.00 85.31 99 LEU A C 1
ATOM 758 O O . LEU A 1 99 ? -1.252 5.653 4.663 1.00 85.31 99 LEU A O 1
ATOM 762 N N . PRO A 1 100 ? -3.404 5.803 3.991 1.00 82.44 100 PRO A N 1
ATOM 763 C CA . PRO A 1 100 ? -3.802 6.715 5.056 1.00 82.44 100 PRO A CA 1
ATOM 764 C C . PRO A 1 100 ? -3.481 6.102 6.430 1.00 82.44 100 PRO A C 1
ATOM 766 O O . PRO A 1 100 ? -3.698 4.901 6.613 1.00 82.44 100 PRO A O 1
ATOM 769 N N . PRO A 1 101 ? -2.950 6.875 7.393 1.00 76.19 101 PRO A N 1
ATOM 770 C CA . PRO A 1 101 ? -2.559 6.362 8.711 1.00 76.19 101 PRO A CA 1
ATOM 771 C C . PRO A 1 101 ? -3.758 6.060 9.627 1.00 76.19 101 PRO A C 1
ATOM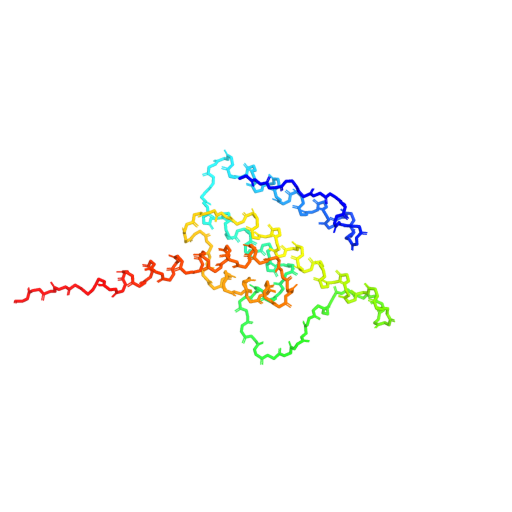 773 O O . PRO A 1 101 ? -3.590 5.463 10.690 1.00 76.19 101 PRO A O 1
ATOM 776 N N . GLU A 1 102 ? -4.962 6.486 9.246 1.00 78.75 102 GLU A N 1
ATOM 777 C CA . GLU A 1 102 ? -6.184 6.290 10.020 1.00 78.75 102 GLU A CA 1
ATOM 778 C C . GLU A 1 102 ? -6.647 4.826 10.025 1.00 78.75 102 GLU A C 1
ATOM 780 O O . GLU A 1 102 ? -6.558 4.093 9.035 1.00 78.75 102 GLU A O 1
ATOM 785 N N . LYS A 1 103 ? -7.143 4.390 11.189 1.00 71.44 103 LYS A N 1
ATOM 786 C CA . LYS A 1 103 ? -7.730 3.058 11.361 1.00 71.44 103 LYS A CA 1
ATOM 787 C C . LYS A 1 103 ? -9.018 2.956 10.541 1.00 71.44 103 LYS A C 1
ATOM 789 O O . LYS A 1 103 ? -9.745 3.933 10.413 1.00 71.44 103 LYS A O 1
ATOM 794 N N . ASP A 1 104 ? -9.289 1.767 10.008 1.00 75.38 104 ASP A N 1
ATOM 795 C CA . ASP A 1 104 ? -10.479 1.428 9.207 1.00 75.38 104 ASP A CA 1
ATOM 796 C C . ASP A 1 104 ? -10.626 2.152 7.853 1.00 75.38 104 ASP A C 1
ATOM 798 O O . ASP A 1 104 ? -11.538 1.841 7.090 1.00 75.38 104 ASP A O 1
ATOM 802 N N . SER A 1 105 ? -9.691 3.030 7.478 1.00 82.38 105 SER A N 1
ATOM 803 C CA . SER A 1 105 ? -9.726 3.725 6.181 1.00 82.38 105 SER A CA 1
ATOM 804 C C . SER A 1 105 ? -9.420 2.838 4.979 1.00 82.38 105 SER A C 1
ATOM 806 O O . SER A 1 105 ? -9.690 3.199 3.834 1.00 82.38 105 SER A O 1
ATOM 808 N N . VAL A 1 106 ? -8.851 1.661 5.224 1.00 84.88 106 VAL A N 1
ATOM 809 C CA . VAL A 1 106 ? -8.524 0.673 4.199 1.00 84.88 106 VAL A CA 1
ATOM 810 C C . VAL A 1 106 ? -9.118 -0.667 4.632 1.00 84.88 106 VAL A C 1
ATOM 812 O O . VAL A 1 106 ? -8.910 -1.061 5.782 1.00 84.88 106 VAL A O 1
ATOM 815 N N . PRO A 1 107 ? -9.819 -1.400 3.748 1.00 82.94 107 PRO A N 1
ATOM 816 C CA . PRO A 1 107 ? -10.391 -2.697 4.091 1.00 82.94 107 PRO A CA 1
ATOM 817 C C . PRO A 1 107 ? -9.332 -3.686 4.603 1.00 82.94 107 PRO A C 1
ATOM 819 O O . PRO A 1 107 ? -8.285 -3.868 3.975 1.00 82.94 107 PRO A O 1
ATOM 822 N N . SER A 1 108 ? -9.616 -4.380 5.708 1.00 83.31 108 SER A N 1
ATOM 823 C CA . SER A 1 108 ? -8.706 -5.372 6.304 1.00 83.31 108 SER A CA 1
ATOM 824 C C . SER A 1 108 ? -8.316 -6.481 5.320 1.00 83.31 108 SER A C 1
ATOM 826 O O . SER A 1 108 ? -7.157 -6.887 5.269 1.00 83.31 108 SER A O 1
ATOM 828 N N . ASN A 1 109 ? -9.242 -6.913 4.457 1.00 83.25 109 ASN A N 1
ATOM 829 C CA . ASN A 1 109 ? -8.968 -7.900 3.412 1.00 83.25 109 ASN A CA 1
ATOM 830 C C . ASN A 1 109 ? -7.958 -7.393 2.369 1.00 83.25 109 ASN A C 1
ATOM 832 O O . ASN A 1 109 ? -7.202 -8.182 1.806 1.00 83.25 109 ASN A O 1
ATOM 836 N N . PHE A 1 110 ? -7.950 -6.092 2.073 1.00 86.88 110 PHE A N 1
ATOM 837 C CA . PHE A 1 110 ? -6.958 -5.496 1.184 1.00 86.88 110 PHE A CA 1
ATOM 838 C C . PHE A 1 110 ? -5.592 -5.444 1.870 1.00 86.88 110 PHE A C 1
ATOM 840 O O . PHE A 1 110 ? -4.616 -5.893 1.279 1.00 86.88 110 PHE A O 1
ATOM 847 N N . LEU A 1 111 ? -5.533 -4.995 3.129 1.00 87.25 111 LEU A N 1
ATOM 848 C CA . LEU A 1 111 ? -4.288 -4.948 3.906 1.00 87.25 111 LEU A CA 1
ATOM 849 C C . LEU A 1 111 ? -3.648 -6.335 4.068 1.00 87.25 111 LEU A C 1
ATOM 851 O O . LEU A 1 111 ? -2.448 -6.476 3.867 1.00 87.25 111 LEU A O 1
ATOM 855 N N . LEU A 1 112 ? -4.443 -7.370 4.357 1.00 86.75 112 LEU A N 1
ATOM 856 C CA . LEU A 1 112 ? -3.966 -8.755 4.463 1.00 86.75 112 LEU A CA 1
ATOM 857 C C . LEU A 1 112 ? -3.372 -9.271 3.146 1.00 86.75 112 LEU A C 1
ATOM 859 O O . LEU A 1 112 ? -2.332 -9.929 3.140 1.00 86.75 112 LEU A O 1
ATOM 863 N N . ARG A 1 113 ? -4.017 -8.966 2.016 1.00 87.06 113 ARG A N 1
ATOM 864 C CA . ARG A 1 113 ? -3.522 -9.366 0.690 1.00 87.06 113 ARG A CA 1
ATOM 865 C C . ARG A 1 113 ? -2.286 -8.571 0.282 1.00 87.06 113 ARG A C 1
ATOM 867 O O . ARG A 1 113 ? -1.359 -9.143 -0.292 1.00 87.06 113 ARG A O 1
ATOM 874 N N . LEU A 1 114 ? -2.234 -7.289 0.633 1.00 88.44 114 LEU A N 1
ATOM 875 C CA . LEU A 1 114 ? -1.059 -6.449 0.435 1.00 88.44 114 LEU A CA 1
ATOM 876 C C . LEU A 1 114 ? 0.124 -6.952 1.270 1.00 88.44 114 LEU A C 1
ATOM 878 O O . LEU A 1 114 ? 1.207 -7.100 0.720 1.00 88.44 114 LEU A O 1
ATOM 882 N N . LEU A 1 115 ? -0.098 -7.328 2.534 1.00 88.25 115 LEU A N 1
ATOM 883 C CA . LEU A 1 115 ? 0.910 -7.950 3.400 1.00 88.25 115 LEU A CA 1
ATOM 884 C C . LEU A 1 115 ? 1.412 -9.275 2.826 1.00 88.25 115 LEU A C 1
ATOM 886 O O . LEU A 1 115 ? 2.615 -9.474 2.704 1.00 88.25 115 LEU A O 1
ATOM 890 N N . ARG A 1 116 ? 0.506 -10.158 2.390 1.00 86.25 116 ARG A N 1
ATOM 891 C CA . ARG A 1 116 ? 0.891 -11.406 1.715 1.00 86.25 116 ARG A CA 1
ATOM 892 C C . ARG A 1 116 ? 1.776 -11.132 0.500 1.00 86.25 116 ARG A C 1
ATOM 894 O O . ARG A 1 116 ? 2.786 -11.805 0.316 1.00 86.25 116 ARG A O 1
ATOM 901 N N . THR A 1 117 ? 1.400 -10.148 -0.312 1.00 86.00 117 THR A N 1
ATOM 902 C CA . THR A 1 117 ? 2.160 -9.759 -1.504 1.00 86.00 117 THR A CA 1
ATOM 903 C C . THR A 1 117 ? 3.520 -9.174 -1.125 1.00 86.00 117 THR A C 1
ATOM 905 O O . THR A 1 117 ? 4.511 -9.540 -1.743 1.00 86.00 117 THR A O 1
ATOM 908 N N . ALA A 1 118 ? 3.585 -8.338 -0.087 1.00 87.56 118 ALA A N 1
ATOM 909 C CA . ALA A 1 118 ? 4.815 -7.760 0.450 1.00 87.56 118 ALA A CA 1
ATOM 910 C C . ALA A 1 118 ? 5.791 -8.840 0.944 1.00 87.56 118 ALA A C 1
ATOM 912 O O . ALA A 1 118 ? 6.974 -8.794 0.615 1.00 87.56 118 ALA A O 1
ATOM 913 N N . CYS A 1 119 ? 5.288 -9.857 1.653 1.00 86.56 119 CYS A N 1
ATOM 914 C CA . CYS A 1 119 ? 6.083 -11.017 2.056 1.00 86.56 119 CYS A CA 1
ATOM 915 C C . CYS A 1 119 ? 6.576 -11.803 0.840 1.00 86.56 119 CYS A C 1
ATOM 917 O O . CYS A 1 119 ? 7.727 -12.224 0.797 1.00 86.56 119 CYS A O 1
ATOM 919 N N . MET A 1 120 ? 5.706 -11.990 -0.158 1.00 84.62 120 MET A N 1
ATOM 920 C CA . MET A 1 120 ? 6.055 -12.705 -1.380 1.00 84.62 120 MET A CA 1
ATOM 921 C C . MET A 1 120 ? 7.119 -12.008 -2.208 1.00 84.62 120 MET A C 1
ATOM 923 O O . MET A 1 120 ? 7.748 -12.724 -2.961 1.00 84.62 120 MET A O 1
ATOM 927 N N . VAL A 1 121 ? 7.276 -10.681 -2.123 1.00 83.00 121 VAL A N 1
ATOM 928 C CA . VAL A 1 121 ? 8.270 -9.899 -2.887 1.00 83.00 121 VAL A CA 1
ATOM 929 C C . VAL A 1 121 ? 9.489 -9.484 -2.058 1.00 83.00 121 VAL A C 1
ATOM 931 O O . VAL A 1 121 ? 10.299 -8.683 -2.525 1.00 83.00 121 VAL A O 1
ATOM 934 N N . GLU A 1 122 ? 9.607 -9.997 -0.829 1.00 84.38 122 GLU A N 1
ATOM 935 C CA . GLU A 1 122 ? 10.647 -9.612 0.136 1.00 84.38 122 GLU A CA 1
ATOM 936 C C . GLU A 1 122 ? 10.796 -8.082 0.247 1.00 84.38 122 GLU A C 1
ATOM 938 O O . GLU A 1 122 ? 11.888 -7.523 0.110 1.00 84.38 122 GLU A O 1
ATOM 943 N N . ALA A 1 123 ? 9.664 -7.396 0.445 1.00 85.81 123 ALA A N 1
ATOM 944 C CA . ALA A 1 123 ? 9.638 -5.959 0.704 1.00 85.81 123 ALA A CA 1
ATOM 945 C C . ALA A 1 123 ? 10.387 -5.612 2.000 1.00 85.81 123 ALA A C 1
ATOM 947 O O . ALA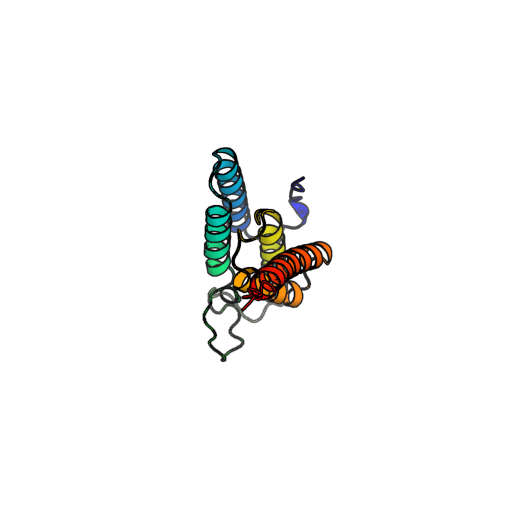 A 1 123 ? 10.581 -6.464 2.871 1.00 85.81 123 ALA A O 1
ATOM 948 N N . ASP A 1 124 ? 10.794 -4.348 2.135 1.00 87.06 124 ASP A N 1
ATOM 949 C CA . ASP A 1 124 ? 11.526 -3.889 3.315 1.00 87.06 124 ASP A CA 1
ATOM 950 C C . ASP A 1 124 ? 10.804 -4.268 4.632 1.00 87.06 124 ASP A C 1
ATOM 952 O O . ASP A 1 124 ? 9.585 -4.090 4.749 1.00 87.06 124 ASP A O 1
ATOM 956 N N . PRO A 1 125 ? 11.519 -4.767 5.658 1.00 86.31 125 PRO A N 1
ATOM 957 C CA . PRO A 1 125 ? 10.902 -5.187 6.915 1.00 86.31 125 PRO A CA 1
ATOM 958 C C . PRO A 1 125 ? 10.134 -4.065 7.627 1.00 86.31 125 PRO A C 1
ATOM 960 O O . PRO A 1 125 ? 9.190 -4.353 8.360 1.00 86.31 125 PRO A O 1
ATOM 963 N N . SER A 1 126 ? 10.479 -2.791 7.404 1.00 86.50 126 SER A N 1
ATOM 964 C CA . SER A 1 126 ? 9.696 -1.666 7.931 1.00 86.50 126 SER A CA 1
ATOM 965 C C . SER A 1 126 ? 8.311 -1.562 7.283 1.00 86.50 126 SER A C 1
ATOM 967 O O . SER A 1 126 ? 7.336 -1.277 7.974 1.00 86.50 126 SER A O 1
ATOM 969 N N . CYS A 1 127 ? 8.209 -1.878 5.989 1.00 85.88 127 CYS A N 1
ATOM 970 C CA . CYS A 1 127 ? 6.956 -1.928 5.239 1.00 85.88 127 CYS A CA 1
ATOM 971 C C . CYS A 1 127 ? 6.049 -3.060 5.755 1.00 85.88 127 CYS A C 1
ATOM 973 O O . CYS A 1 127 ? 4.854 -2.856 5.984 1.00 85.88 127 CYS A O 1
ATOM 975 N N . LEU A 1 128 ? 6.634 -4.236 6.014 1.00 87.75 128 LEU A N 1
ATOM 976 C CA . LEU A 1 128 ? 5.931 -5.382 6.599 1.00 87.75 128 LEU A CA 1
ATOM 977 C C . LEU A 1 128 ? 5.414 -5.078 8.007 1.00 87.75 128 LEU A C 1
ATOM 979 O O . LEU A 1 128 ? 4.231 -5.275 8.274 1.00 87.75 128 LEU A O 1
ATOM 983 N N . ALA A 1 129 ? 6.270 -4.540 8.880 1.00 88.00 129 ALA A N 1
ATOM 984 C CA . ALA A 1 129 ? 5.897 -4.202 10.252 1.00 88.00 129 ALA A CA 1
ATOM 985 C C . ALA A 1 129 ? 4.764 -3.163 10.306 1.00 88.00 129 ALA A C 1
ATOM 987 O O . ALA A 1 129 ? 3.857 -3.269 11.132 1.00 88.00 129 ALA A O 1
ATOM 988 N N . GLU A 1 130 ? 4.777 -2.176 9.405 1.00 86.94 130 GLU A N 1
ATOM 989 C CA . GLU A 1 130 ? 3.713 -1.177 9.316 1.00 86.94 130 GLU A CA 1
ATOM 990 C C . GLU A 1 130 ? 2.373 -1.804 8.895 1.00 86.94 130 GLU A C 1
ATOM 992 O O . GLU A 1 130 ? 1.331 -1.523 9.496 1.00 86.94 130 GLU A O 1
ATOM 997 N N . LEU A 1 131 ? 2.389 -2.684 7.889 1.00 87.50 131 LEU A N 1
ATOM 998 C CA . LEU A 1 131 ? 1.200 -3.421 7.459 1.00 87.50 131 LEU A CA 1
ATOM 999 C C . LEU A 1 131 ? 0.658 -4.327 8.568 1.00 87.50 131 LEU A C 1
ATOM 1001 O O . LEU A 1 131 ? -0.545 -4.312 8.830 1.00 87.50 131 LEU A O 1
ATOM 1005 N N . GLU A 1 132 ? 1.529 -5.075 9.244 1.00 87.38 132 GLU A N 1
ATOM 1006 C CA . GLU A 1 132 ? 1.164 -5.919 10.383 1.00 87.38 132 GLU A CA 1
ATOM 1007 C C . GLU A 1 132 ? 0.528 -5.102 11.506 1.00 87.38 132 GLU A C 1
ATOM 1009 O O . GLU A 1 132 ? -0.537 -5.468 12.002 1.00 87.38 132 GLU A O 1
ATOM 1014 N N . GLN A 1 133 ? 1.116 -3.957 11.863 1.00 86.94 133 GLN A N 1
ATOM 1015 C CA . GLN A 1 133 ? 0.579 -3.076 12.897 1.00 86.94 133 GLN A CA 1
ATOM 1016 C C . GLN A 1 133 ? -0.813 -2.541 12.526 1.00 86.94 133 GLN A C 1
ATOM 1018 O O . GLN A 1 133 ? -1.699 -2.471 13.382 1.00 86.94 133 GLN A O 1
ATOM 1023 N N . ARG A 1 134 ? -1.037 -2.185 11.256 1.00 85.88 134 ARG A N 1
ATOM 1024 C CA . ARG A 1 134 ? -2.345 -1.720 10.760 1.00 85.88 134 ARG A CA 1
ATOM 1025 C C . ARG A 1 134 ? -3.392 -2.835 10.803 1.00 85.88 134 ARG A C 1
ATOM 1027 O O . ARG A 1 134 ? -4.505 -2.608 11.277 1.00 85.88 134 ARG A O 1
ATOM 1034 N N . VAL A 1 135 ? -3.033 -4.036 10.348 1.00 86.44 135 VAL A N 1
ATOM 1035 C CA . VAL A 1 135 ? -3.903 -5.223 10.378 1.00 86.44 135 VAL A CA 1
ATOM 1036 C C . VAL A 1 135 ? -4.252 -5.598 11.821 1.00 86.44 135 VAL A C 1
ATOM 1038 O O . VAL A 1 135 ? -5.431 -5.741 12.149 1.00 86.44 135 VAL A O 1
ATOM 1041 N N . ALA A 1 136 ? -3.251 -5.686 12.700 1.00 84.31 136 ALA A N 1
ATOM 1042 C CA . ALA A 1 136 ? -3.432 -5.967 14.121 1.00 84.31 136 ALA A CA 1
ATOM 1043 C C . ALA A 1 136 ? -4.317 -4.911 14.798 1.00 84.31 136 ALA A C 1
ATOM 1045 O O . ALA A 1 136 ? -5.233 -5.258 15.540 1.00 84.31 136 ALA A O 1
ATOM 1046 N N . GLY A 1 137 ? -4.112 -3.629 14.479 1.00 79.69 137 GLY A N 1
ATOM 1047 C CA . GLY A 1 137 ? -4.904 -2.529 15.021 1.00 79.69 137 GLY A CA 1
ATOM 1048 C C . GLY A 1 137 ? -6.389 -2.566 14.637 1.00 79.69 137 GLY A C 1
ATOM 1049 O O . GLY A 1 137 ? -7.214 -2.130 15.442 1.00 79.69 137 GLY A O 1
ATOM 1050 N N . GLN A 1 138 ? -6.743 -3.084 13.453 1.00 74.25 138 GLN A N 1
ATOM 1051 C CA . GLN A 1 138 ? -8.146 -3.306 13.069 1.00 74.25 138 GLN A CA 1
ATOM 1052 C C . GLN A 1 138 ? -8.743 -4.548 13.745 1.00 74.25 138 GLN A C 1
ATOM 1054 O O . GLN A 1 138 ? -9.888 -4.521 14.196 1.00 74.25 138 GLN A O 1
ATOM 1059 N N . LEU A 1 139 ? -7.963 -5.626 13.870 1.00 70.50 139 LEU A N 1
ATOM 1060 C CA . LEU A 1 139 ? -8.388 -6.860 14.544 1.00 70.50 139 LEU A CA 1
ATOM 1061 C C . LEU A 1 139 ? -8.630 -6.650 16.046 1.00 70.50 139 LEU A C 1
ATOM 1063 O O . LEU A 1 139 ? -9.596 -7.176 16.595 1.00 70.50 139 LEU A O 1
ATOM 1067 N N . GLU A 1 140 ? -7.805 -5.842 16.708 1.00 63.78 140 GLU A N 1
ATOM 1068 C CA . GLU A 1 140 ? -7.986 -5.487 18.119 1.00 63.78 140 GLU A CA 1
ATOM 1069 C C . GLU A 1 140 ? -9.269 -4.660 18.339 1.00 63.78 140 GLU A C 1
ATOM 1071 O O . GLU A 1 140 ? -10.012 -4.889 19.296 1.00 63.78 140 GLU A O 1
ATOM 1076 N N . GLY A 1 141 ? -9.595 -3.755 17.407 1.00 54.66 141 GLY A N 1
ATOM 1077 C CA . GLY A 1 141 ? -10.847 -2.989 17.420 1.00 54.66 141 GLY A CA 1
ATOM 1078 C C . GLY A 1 141 ? -12.098 -3.836 17.145 1.00 54.66 141 GLY A C 1
ATOM 1079 O O . GLY A 1 141 ? -13.152 -3.584 17.737 1.00 54.66 141 GLY A O 1
ATOM 1080 N N . ALA A 1 142 ? -11.984 -4.859 16.291 1.00 52.88 142 ALA A N 1
ATOM 1081 C CA . ALA A 1 142 ? -13.046 -5.837 16.046 1.00 52.88 142 ALA A CA 1
ATOM 1082 C C . ALA A 1 142 ? -13.281 -6.741 17.269 1.00 52.88 142 ALA A C 1
ATOM 1084 O O . ALA A 1 142 ? -14.428 -6.957 17.660 1.00 52.88 142 ALA A O 1
ATOM 1085 N N . SER A 1 143 ? -12.201 -7.174 17.930 1.00 53.16 143 SER A N 1
ATOM 1086 C CA . SER A 1 143 ? -12.254 -7.949 19.175 1.00 53.16 143 SER A CA 1
ATOM 1087 C C . SER A 1 143 ? -13.002 -7.199 20.283 1.00 53.16 143 SER A C 1
ATOM 1089 O O . SER A 1 143 ? -13.874 -7.778 20.919 1.00 53.16 143 SER A O 1
ATOM 1091 N N . LEU A 1 144 ? -12.772 -5.890 20.470 1.00 45.78 144 LEU A N 1
ATOM 1092 C CA . LEU A 1 144 ? -13.453 -5.125 21.528 1.00 45.78 144 LEU A CA 1
ATOM 1093 C C . LEU A 1 144 ? -14.956 -4.903 21.261 1.00 45.78 144 LEU A C 1
ATOM 1095 O O . LEU A 1 144 ? -15.744 -4.883 22.206 1.00 45.78 144 LEU A O 1
ATOM 1099 N N . LYS A 1 145 ? -15.371 -4.755 19.994 1.00 49.44 145 LYS A N 1
ATOM 1100 C CA . LYS A 1 145 ? -16.795 -4.633 19.622 1.00 49.44 145 LYS A CA 1
ATOM 1101 C C . LYS A 1 145 ? -17.549 -5.962 19.736 1.00 49.44 145 LYS A C 1
ATOM 1103 O O . LYS A 1 145 ? -18.728 -5.934 20.074 1.00 49.44 145 LYS A O 1
ATOM 1108 N N . GLU A 1 146 ? -16.887 -7.100 19.519 1.00 50.06 146 GLU A N 1
ATOM 1109 C CA . GLU A 1 146 ? -17.468 -8.425 19.794 1.00 50.06 146 GLU A CA 1
ATOM 1110 C C . GLU A 1 146 ? -17.387 -8.833 21.276 1.00 50.06 146 GLU A C 1
ATOM 1112 O O . GLU A 1 146 ? -18.218 -9.610 21.742 1.00 50.06 146 GLU A O 1
ATOM 1117 N N . LEU A 1 147 ? -16.454 -8.264 22.050 1.00 48.44 147 LEU A N 1
ATOM 1118 C CA . LEU A 1 147 ? -16.358 -8.461 23.502 1.00 48.44 147 LEU A CA 1
ATOM 1119 C C . LEU A 1 147 ? -17.262 -7.514 24.315 1.00 48.44 147 LEU A C 1
ATOM 1121 O O . LEU A 1 147 ? -17.242 -7.551 25.545 1.00 48.44 147 LEU A O 1
ATOM 1125 N N . MET A 1 148 ? -18.085 -6.683 23.671 1.00 51.16 148 MET A N 1
ATOM 1126 C CA . MET A 1 148 ? -19.256 -6.090 24.319 1.00 51.16 148 MET A CA 1
ATOM 1127 C C . MET A 1 148 ? -20.397 -7.109 24.291 1.00 51.16 148 MET A C 1
ATOM 1129 O O . MET A 1 148 ? -21.393 -6.928 23.598 1.00 51.16 148 MET A O 1
ATOM 1133 N N . ILE A 1 149 ? -20.266 -8.186 25.071 1.00 59.72 149 ILE A N 1
ATOM 1134 C CA . ILE A 1 149 ? -21.437 -8.962 25.488 1.00 59.72 149 ILE A CA 1
ATOM 1135 C C . ILE A 1 149 ? -22.309 -7.973 26.271 1.00 59.72 149 ILE A C 1
ATOM 1137 O O . ILE A 1 149 ? -21.853 -7.478 27.308 1.00 59.72 149 ILE A O 1
ATOM 1141 N N . PRO A 1 150 ? -23.532 -7.632 25.823 1.00 52.97 150 PRO A N 1
ATOM 1142 C CA . PRO A 1 150 ? -24.447 -6.893 26.667 1.00 52.97 150 PRO A CA 1
ATOM 1143 C C . PRO A 1 150 ? -24.693 -7.789 27.875 1.00 52.97 150 PRO A C 1
ATOM 1145 O O . PRO A 1 150 ? -25.334 -8.834 27.761 1.00 52.97 150 PRO A O 1
ATOM 1148 N N . ALA A 1 151 ? -24.156 -7.415 29.033 1.00 51.91 151 ALA A N 1
ATOM 1149 C CA . ALA A 1 151 ? -24.621 -7.960 30.292 1.00 51.91 151 ALA A CA 1
ATOM 1150 C C . ALA A 1 151 ? -26.049 -7.435 30.479 1.00 51.91 151 ALA A C 1
ATOM 1152 O O . ALA A 1 151 ? -26.291 -6.418 31.125 1.00 51.91 151 ALA A O 1
ATOM 1153 N N . MET A 1 152 ? -27.001 -8.092 29.821 1.00 51.81 152 MET A N 1
ATOM 1154 C CA . MET A 1 152 ? -28.413 -7.973 30.126 1.00 51.81 152 MET A CA 1
ATOM 1155 C C . MET A 1 152 ? -28.598 -8.565 31.518 1.00 51.81 152 MET A C 1
ATOM 1157 O O . MET A 1 152 ? -28.735 -9.772 31.694 1.00 51.81 152 MET A O 1
ATOM 1161 N N . SER A 1 153 ? -28.495 -7.685 32.512 1.00 51.34 153 SER A N 1
ATOM 1162 C CA . SER A 1 153 ? -28.916 -7.963 33.875 1.00 51.34 153 SER A CA 1
ATOM 1163 C C . SER A 1 153 ? -30.424 -8.190 33.827 1.00 51.34 153 SER A C 1
ATOM 1165 O O . SER A 1 153 ? -31.182 -7.250 33.580 1.00 51.34 153 SER A O 1
ATOM 1167 N N . VAL A 1 154 ? -30.833 -9.446 33.987 1.00 45.75 154 VAL A N 1
ATOM 1168 C CA . VAL A 1 154 ? -32.198 -9.824 34.378 1.00 45.75 154 VAL A CA 1
ATOM 1169 C C . VAL A 1 154 ? -32.259 -9.867 35.895 1.00 45.75 154 VAL A C 1
ATOM 1171 O O . VAL A 1 154 ? -31.273 -10.350 36.497 1.00 45.75 154 VAL A O 1
#

Sequence (154 aa):
MSKPFTGAELCWFDDACILDMDYFVQMLSGIEAKGVRPDLIGSIIAHYASKWLPDLSGDDSVASGQGLARSSDDPDSPESLTAQWMKKRFFVETLVGILPPEKDSVPSNFLLRLLRTACMVEADPSCLAELEQRVAGQLEGASLKELMIPAMSV

Organism: Punica granatum (NCBI:txid22663)

Foldseek 3Di:
DQDPDDCPLCPLPDPVVVVVLVVLLVVLVVCVVVVHDLLVSQVVLLVVVCVVPVLLPPDPPPDDPPPDPDDDDDPPDPSPPVSSLVVLQVSLQSSLSSRDLDAPSHDLSSLVSSLVSNVVSVHDVVSNVSSVVNSVVNVVVVVVVVVPPPPPDD

InterPro domains:
  IPR027356 NPH3 domain [PF03000] (11-151)
  IPR027356 NPH3 domain [PS51649] (10-154)
  IPR043454 NPH3/RPT2-like family [PTHR32370] (11-152)

pLDDT: mean 71.16, std 17.37, range [29.98, 89.88]